Protein AF-A0A970E536-F1 (afdb_monomer)

Sequence (76 aa):
MDKFLKIQSCERCGARLDLRIMSKMNEDIICLNCFQEERNHPYYEAAAKKEAEEVAAGNYNYRGMFAGQKYPFGVV

Secondary structure (DSSP, 8-state):
--HHHH--B-TTT--B-SS-EE-SSSS-EE-HHHHHHHTTSTTHHHHHHHHHHHHHTT-TT---TTTTPPSSTT--

Foldseek 3Di:
DDPLVPDQAWPAPRHGPPDWDAALAFRTIHHVVVNVVSCVQPCNVVFNVVCVVCVVVVNPPDGHNQYPDDPPPPDD

pLDDT: mean 93.82, std 8.97, range [44.69, 98.44]

Structure (mmCIF, N/CA/C/O backbone):
data_AF-A0A970E536-F1
#
_entry.id   AF-A0A970E536-F1
#
loop_
_atom_site.group_PDB
_atom_site.id
_atom_site.type_symbol
_atom_site.label_atom_id
_atom_site.label_alt_id
_atom_site.label_comp_id
_atom_site.label_asym_id
_atom_site.label_entity_id
_atom_site.label_seq_id
_atom_site.pdbx_PDB_ins_code
_atom_site.Cartn_x
_atom_site.Cartn_y
_atom_site.Cartn_z
_atom_site.occupancy
_atom_site.B_iso_or_equiv
_atom_site.auth_seq_id
_atom_site.auth_comp_id
_atom_site.auth_asym_id
_atom_site.auth_atom_id
_atom_site.pdbx_PDB_model_num
ATOM 1 N N . MET A 1 1 ? -12.143 17.855 -3.815 1.00 58.84 1 MET A N 1
ATOM 2 C CA . MET A 1 1 ? -11.630 18.041 -2.441 1.00 58.84 1 MET A CA 1
ATOM 3 C C . MET A 1 1 ? -11.154 16.684 -1.964 1.00 58.84 1 MET A C 1
ATOM 5 O O . MET A 1 1 ? -11.990 15.801 -1.805 1.00 58.84 1 MET A O 1
ATOM 9 N N . ASP A 1 2 ? -9.840 16.504 -1.867 1.00 85.94 2 ASP A N 1
ATOM 10 C CA . ASP A 1 2 ? -9.182 15.203 -1.721 1.00 85.94 2 ASP A CA 1
ATOM 11 C C . ASP A 1 2 ? -9.640 14.402 -0.502 1.00 85.94 2 ASP A C 1
ATOM 13 O O . ASP A 1 2 ? -9.666 14.914 0.620 1.00 85.94 2 ASP A O 1
ATOM 17 N N . LYS A 1 3 ? -9.954 13.117 -0.726 1.00 89.44 3 LYS A N 1
ATOM 18 C CA . LYS A 1 3 ? -10.288 12.132 0.320 1.00 89.44 3 LYS A CA 1
ATOM 19 C C . LYS A 1 3 ? -9.223 12.127 1.419 1.00 89.44 3 LYS A C 1
ATOM 21 O O . LYS A 1 3 ? -9.565 12.154 2.601 1.00 89.44 3 LYS A O 1
ATOM 26 N N . PHE A 1 4 ? -7.953 12.211 1.014 1.00 89.69 4 PHE A N 1
ATOM 27 C CA . PHE A 1 4 ? -6.801 12.297 1.907 1.00 89.69 4 PHE A CA 1
ATOM 28 C C . PHE A 1 4 ? -6.913 13.428 2.928 1.00 89.69 4 PHE A C 1
ATOM 30 O O . PHE A 1 4 ? -6.525 13.246 4.071 1.00 89.69 4 PHE A O 1
ATOM 37 N N . LEU A 1 5 ? -7.463 14.589 2.566 1.00 90.44 5 LEU A N 1
ATOM 38 C CA . LEU A 1 5 ? -7.546 15.743 3.468 1.00 90.44 5 LEU A CA 1
ATOM 39 C C . LEU A 1 5 ? -8.765 15.712 4.399 1.00 90.44 5 LEU A C 1
ATOM 41 O O . LEU A 1 5 ? -8.785 16.440 5.387 1.00 90.44 5 LEU A O 1
ATOM 45 N N . LYS A 1 6 ? -9.782 14.901 4.086 1.00 93.62 6 LYS A N 1
ATOM 46 C CA . LYS A 1 6 ? -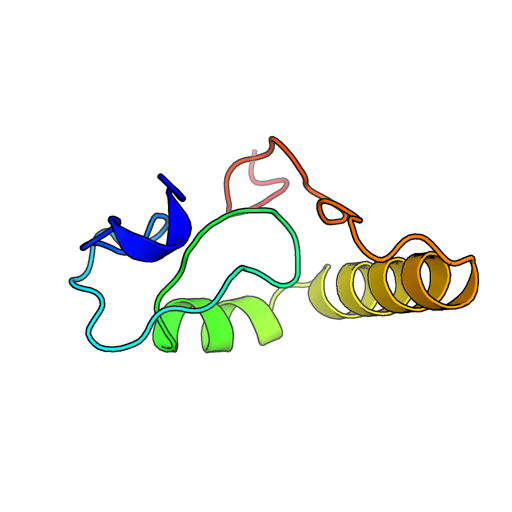11.061 14.875 4.813 1.00 93.62 6 LYS A CA 1
ATOM 47 C C . LYS A 1 6 ? -11.196 13.716 5.786 1.00 93.62 6 LYS A C 1
ATOM 49 O O . LYS A 1 6 ? -11.963 13.824 6.740 1.00 93.62 6 LYS A O 1
ATOM 54 N N . ILE A 1 7 ? -10.519 12.603 5.525 1.00 95.31 7 ILE A N 1
ATOM 55 C CA . ILE A 1 7 ? -10.693 11.400 6.327 1.00 95.31 7 ILE A CA 1
ATOM 56 C C . ILE A 1 7 ? -10.249 11.625 7.783 1.00 95.31 7 ILE A C 1
ATOM 58 O O . ILE A 1 7 ? -9.210 12.228 8.047 1.00 95.31 7 ILE A O 1
ATOM 62 N N . GLN A 1 8 ? -11.066 11.157 8.728 1.00 96.81 8 GLN A N 1
ATOM 63 C CA . GLN A 1 8 ? -10.845 11.304 10.176 1.00 96.81 8 GLN A CA 1
ATOM 64 C C . GLN A 1 8 ? -10.487 9.973 10.854 1.00 96.81 8 GLN A C 1
ATOM 66 O O . GLN A 1 8 ? -10.015 9.977 11.988 1.00 96.81 8 GLN A O 1
ATOM 71 N N . SER A 1 9 ? -10.708 8.847 10.170 1.00 98.00 9 SER A N 1
ATOM 72 C CA . SER A 1 9 ? -10.554 7.494 10.707 1.00 98.00 9 SER A CA 1
ATOM 73 C C . SER A 1 9 ? -9.745 6.622 9.755 1.00 98.00 9 SER A C 1
ATOM 75 O O . SER A 1 9 ? -9.892 6.726 8.543 1.00 98.00 9 SER A O 1
ATOM 77 N N . CYS A 1 10 ? -8.900 5.758 10.306 1.00 97.69 10 CYS A N 1
ATOM 78 C CA . CYS A 1 10 ? -8.090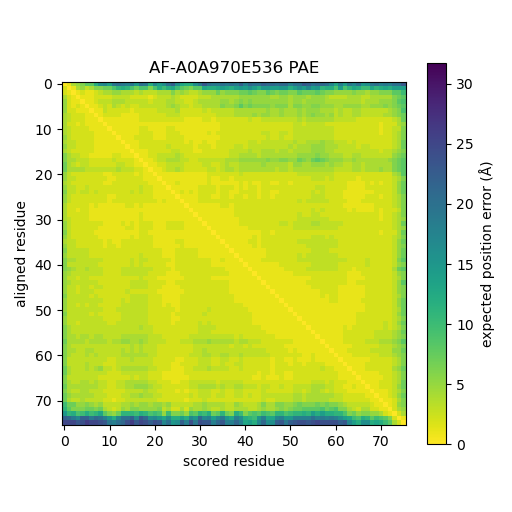 4.801 9.566 1.00 97.69 10 CYS A CA 1
ATOM 79 C C . CYS A 1 10 ? -8.986 3.845 8.775 1.00 97.69 10 CYS A C 1
ATOM 81 O O . CYS A 1 10 ? -9.899 3.247 9.343 1.00 97.69 10 CYS A O 1
ATOM 83 N N . GLU A 1 11 ? -8.694 3.643 7.490 1.00 96.88 11 GLU A N 1
ATOM 84 C CA . GLU A 1 11 ? -9.502 2.770 6.624 1.00 96.88 11 GLU A CA 1
ATOM 85 C C . GLU A 1 11 ? -9.362 1.279 6.952 1.00 96.88 11 GLU A C 1
ATOM 87 O O . GLU A 1 11 ? -10.197 0.479 6.536 1.00 96.88 11 GLU A O 1
ATOM 92 N N . ARG A 1 12 ? -8.340 0.908 7.735 1.00 96.12 12 ARG A N 1
ATOM 93 C CA . ARG A 1 12 ? -8.102 -0.475 8.172 1.00 96.12 12 ARG A CA 1
ATOM 94 C C . ARG A 1 12 ? -8.686 -0.763 9.546 1.00 96.12 12 ARG A C 1
ATOM 96 O O . ARG A 1 12 ? -9.533 -1.636 9.681 1.00 96.12 12 ARG A O 1
ATOM 103 N N . CYS A 1 13 ? -8.245 -0.030 10.567 1.00 96.75 13 CYS A N 1
ATOM 104 C CA . CYS A 1 13 ? -8.631 -0.308 11.954 1.00 96.75 13 CYS A CA 1
ATOM 105 C C . CYS A 1 13 ? -9.760 0.585 12.490 1.00 96.75 13 CYS A C 1
ATOM 107 O O . CYS A 1 13 ? -10.214 0.378 13.611 1.00 96.75 13 CYS A O 1
ATOM 109 N N . GLY A 1 14 ? -10.191 1.611 11.748 1.00 97.00 14 GLY A N 1
ATOM 110 C CA . GLY A 1 14 ? -11.232 2.552 12.179 1.00 97.00 14 GLY A CA 1
ATOM 111 C C . GLY A 1 14 ? -10.799 3.575 13.238 1.00 97.00 14 GLY A C 1
ATOM 112 O O . GLY A 1 14 ? -11.556 4.502 13.527 1.00 97.00 14 GLY A O 1
ATOM 113 N N . ALA A 1 15 ? -9.587 3.459 13.795 1.00 96.62 15 ALA A N 1
ATOM 114 C CA . ALA A 1 15 ? -9.071 4.394 14.793 1.00 96.62 15 ALA A CA 1
ATOM 115 C C . ALA A 1 15 ? -8.994 5.828 14.249 1.00 96.62 15 ALA A C 1
ATOM 117 O O . ALA A 1 15 ? -8.741 6.038 13.062 1.00 96.62 15 ALA A O 1
ATOM 118 N N . ARG A 1 16 ? -9.170 6.822 15.124 1.00 97.06 16 ARG A N 1
ATOM 119 C CA . ARG A 1 16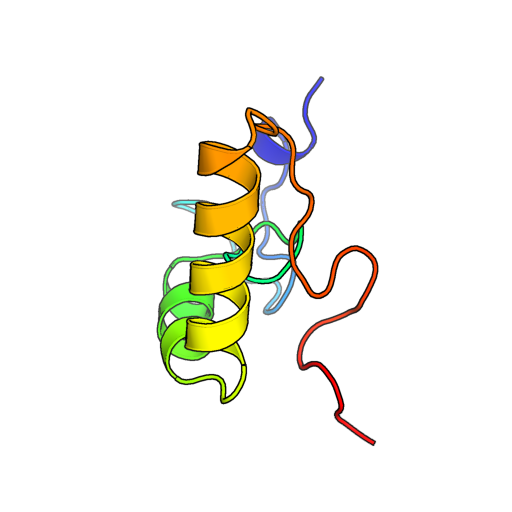 ? -9.027 8.240 14.769 1.00 97.06 16 ARG A CA 1
ATOM 120 C C . ARG A 1 16 ? -7.613 8.524 14.241 1.00 97.06 16 ARG A C 1
ATOM 122 O O . ARG A 1 16 ? -6.628 8.037 14.790 1.00 97.06 16 ARG A O 1
ATOM 129 N N . LEU A 1 17 ? -7.525 9.310 13.172 1.00 96.06 17 LEU A N 1
ATOM 130 C CA . LEU A 1 17 ? -6.266 9.723 12.557 1.00 96.06 17 LEU A CA 1
ATOM 131 C C . LEU A 1 17 ? -5.797 11.053 13.148 1.00 96.06 17 LEU A C 1
ATOM 133 O O . LEU A 1 17 ? -6.280 12.111 12.748 1.00 96.06 17 LEU A O 1
ATOM 137 N N . ASP A 1 18 ? -4.819 11.002 14.049 1.00 91.81 18 ASP A N 1
ATOM 138 C CA . ASP A 1 18 ? -4.058 12.197 14.448 1.00 91.81 18 ASP A CA 1
ATOM 139 C C . ASP A 1 18 ? -2.980 12.527 13.401 1.00 91.81 18 ASP A C 1
ATOM 141 O O . ASP A 1 18 ? -2.750 13.683 13.050 1.00 91.81 18 ASP A O 1
ATOM 145 N N . LEU A 1 19 ? -2.381 11.479 12.828 1.00 91.88 19 LEU A N 1
ATOM 146 C CA . LEU A 1 19 ? -1.522 11.507 11.648 1.00 91.88 19 LEU A CA 1
ATOM 147 C C . LEU A 1 19 ? -2.033 10.471 10.648 1.00 91.88 19 LEU A C 1
ATOM 149 O O . LEU A 1 19 ? -2.529 9.410 11.035 1.00 91.88 19 LEU A O 1
ATOM 153 N N . ARG A 1 20 ? -1.905 10.780 9.358 1.00 93.88 20 ARG A N 1
ATOM 154 C CA . ARG A 1 20 ? -2.386 9.933 8.265 1.00 93.88 20 ARG A CA 1
ATOM 155 C C . ARG A 1 20 ? -1.326 9.785 7.188 1.00 93.88 20 ARG A C 1
ATOM 157 O O . ARG A 1 20 ? -0.653 10.753 6.839 1.00 93.88 20 ARG A O 1
ATOM 164 N N . ILE A 1 21 ? -1.211 8.575 6.666 1.00 95.94 21 ILE A N 1
ATOM 165 C CA . ILE A 1 21 ? -0.314 8.202 5.575 1.00 95.94 21 ILE A CA 1
ATOM 166 C C . ILE A 1 21 ? -1.103 7.344 4.585 1.00 95.94 21 ILE A C 1
ATOM 168 O O . ILE A 1 21 ? -2.081 6.704 4.968 1.00 95.94 21 ILE A O 1
ATOM 172 N N . MET A 1 22 ? -0.718 7.361 3.314 1.00 95.62 22 MET A N 1
ATOM 173 C CA . MET A 1 22 ? -1.246 6.410 2.339 1.00 95.62 22 MET A CA 1
ATOM 174 C C . MET A 1 22 ? -0.446 5.108 2.427 1.00 95.62 22 MET A C 1
ATOM 176 O O . MET A 1 22 ? 0.773 5.145 2.587 1.00 95.62 22 MET A O 1
ATOM 180 N N . SER A 1 23 ? -1.128 3.971 2.361 1.00 97.00 23 SER A N 1
ATOM 181 C CA . SER A 1 23 ? -0.502 2.653 2.319 1.00 97.00 23 SER A CA 1
ATOM 182 C C . SER A 1 23 ? 0.579 2.573 1.239 1.00 97.00 23 SER A C 1
ATOM 184 O O . SER A 1 23 ? 0.442 3.139 0.158 1.00 97.00 23 SER A O 1
ATOM 186 N N . LYS A 1 24 ? 1.643 1.810 1.512 1.00 96.12 24 LYS A N 1
ATOM 187 C CA . LYS A 1 24 ? 2.666 1.487 0.507 1.00 96.12 24 LYS A CA 1
ATOM 188 C C . LYS A 1 24 ? 2.186 0.453 -0.520 1.00 96.12 24 LYS A C 1
ATOM 190 O O . LYS A 1 24 ? 2.802 0.261 -1.564 1.00 96.12 24 LYS A O 1
ATOM 195 N N . MET A 1 25 ? 1.123 -0.277 -0.194 1.00 96.62 25 MET A N 1
ATOM 196 C CA . MET A 1 25 ? 0.652 -1.435 -0.950 1.00 96.62 25 MET A CA 1
ATOM 197 C C . MET A 1 25 ? -0.623 -1.157 -1.756 1.00 96.62 25 MET A C 1
ATOM 199 O O . MET A 1 25 ? -0.834 -1.814 -2.777 1.00 96.62 25 MET A O 1
ATOM 203 N N . ASN A 1 26 ? -1.451 -0.197 -1.332 1.00 96.69 26 ASN A N 1
ATOM 204 C CA . ASN A 1 26 ? -2.676 0.238 -2.010 1.00 96.69 26 ASN A CA 1
ATOM 205 C C . ASN A 1 26 ? -2.999 1.721 -1.700 1.00 96.69 26 ASN A C 1
ATOM 207 O O . ASN A 1 26 ? -2.148 2.468 -1.236 1.00 96.69 26 ASN A O 1
ATOM 211 N N . GLU A 1 27 ? -4.238 2.156 -1.946 1.00 96.25 27 GLU A N 1
ATOM 212 C CA . GLU A 1 27 ? -4.688 3.548 -1.761 1.00 96.25 27 GLU A CA 1
ATOM 213 C C . GLU A 1 27 ? -5.349 3.810 -0.391 1.00 96.25 27 GLU A C 1
ATOM 215 O O . GLU A 1 27 ? -5.984 4.852 -0.202 1.00 96.25 27 GLU A O 1
ATOM 220 N N . ASP A 1 28 ? -5.243 2.877 0.563 1.00 97.19 28 ASP A N 1
ATOM 221 C CA . ASP A 1 28 ? -5.831 3.054 1.894 1.00 97.19 28 ASP A CA 1
ATOM 222 C C . ASP A 1 28 ? -5.126 4.185 2.648 1.00 97.19 28 ASP A C 1
ATOM 224 O O . ASP A 1 28 ? -3.896 4.248 2.709 1.00 97.19 28 ASP A O 1
ATOM 228 N N . ILE A 1 29 ? -5.902 5.035 3.314 1.00 97.38 29 ILE A N 1
ATOM 229 C CA . ILE A 1 29 ? -5.391 6.049 4.231 1.00 97.38 29 ILE A CA 1
ATOM 230 C C . ILE A 1 29 ? -5.396 5.470 5.643 1.00 97.38 29 ILE A C 1
ATOM 232 O O . ILE A 1 29 ? -6.442 5.176 6.230 1.00 97.38 29 ILE A O 1
ATOM 236 N N . ILE A 1 30 ? -4.203 5.296 6.195 1.00 97.94 30 ILE A N 1
ATOM 237 C CA . ILE A 1 30 ? -3.977 4.510 7.403 1.00 97.94 30 ILE A CA 1
ATOM 238 C C . ILE A 1 30 ? -3.300 5.327 8.500 1.00 97.94 30 ILE A C 1
ATOM 240 O O . ILE A 1 30 ? -2.672 6.362 8.258 1.00 97.94 30 ILE A O 1
ATOM 244 N N . CYS A 1 31 ? -3.447 4.853 9.735 1.00 97.75 31 CYS A N 1
ATOM 245 C CA . CYS A 1 31 ? -2.696 5.366 10.873 1.00 97.75 31 CYS A CA 1
ATOM 246 C C . CYS A 1 31 ? -1.269 4.792 10.888 1.00 97.75 31 CYS A C 1
ATOM 248 O O . CYS A 1 31 ? -0.971 3.792 10.230 1.00 97.75 31 CYS A O 1
ATOM 250 N N . LEU A 1 32 ? -0.390 5.389 11.698 1.00 96.50 32 LEU A N 1
ATOM 251 C CA . LEU A 1 32 ? 0.996 4.929 11.829 1.00 96.50 32 LEU A CA 1
ATOM 252 C C . LEU A 1 32 ? 1.108 3.496 12.370 1.00 96.50 32 LEU A C 1
ATOM 254 O O . LEU A 1 32 ? 2.017 2.780 11.966 1.00 96.50 32 LEU A O 1
ATOM 258 N N . ASN A 1 33 ? 0.181 3.052 13.225 1.00 96.75 33 ASN A N 1
ATOM 259 C CA . ASN A 1 33 ? 0.195 1.683 13.754 1.00 96.75 33 ASN A CA 1
ATOM 260 C C . ASN A 1 33 ? -0.049 0.657 12.640 1.00 96.75 33 ASN A C 1
ATOM 262 O O . ASN A 1 33 ? 0.755 -0.254 12.461 1.00 96.75 33 ASN A O 1
ATOM 266 N N . CYS A 1 34 ? -1.087 0.867 11.821 1.00 97.38 34 CYS A N 1
ATOM 267 C CA . CYS A 1 34 ? -1.351 0.017 10.661 1.00 97.38 34 CYS A CA 1
ATOM 268 C C . CYS A 1 34 ? -0.214 0.070 9.635 1.00 97.38 34 CYS A C 1
ATOM 270 O O . CYS A 1 34 ? 0.023 -0.925 8.962 1.00 97.38 34 CYS A O 1
ATOM 272 N N . PHE A 1 35 ? 0.505 1.192 9.515 1.00 96.50 35 PHE A N 1
ATOM 273 C CA . PHE A 1 35 ? 1.709 1.258 8.685 1.00 96.50 35 PHE A CA 1
ATOM 274 C C . PHE A 1 35 ? 2.867 0.419 9.256 1.00 96.50 35 PHE A C 1
ATOM 276 O O . PHE A 1 35 ? 3.572 -0.241 8.502 1.00 96.50 35 PHE A O 1
ATOM 283 N N . GLN A 1 36 ? 3.073 0.386 10.577 1.00 96.19 36 GLN A N 1
ATOM 284 C CA . GLN A 1 36 ? 4.097 -0.494 11.163 1.00 96.19 36 GLN A CA 1
ATOM 285 C C . GLN A 1 36 ? 3.749 -1.977 10.983 1.00 96.19 36 GLN A C 1
ATOM 287 O O . GLN A 1 36 ? 4.630 -2.771 10.666 1.00 96.19 36 GLN A O 1
ATOM 292 N N . GLU A 1 37 ? 2.475 -2.349 11.128 1.00 95.38 37 GLU A N 1
ATOM 293 C CA . GLU A 1 37 ? 1.995 -3.700 10.804 1.00 95.38 37 GLU A CA 1
ATOM 294 C C . GLU A 1 37 ? 2.204 -4.020 9.321 1.00 95.38 37 GLU A C 1
ATOM 296 O O . GLU A 1 37 ? 2.684 -5.098 8.973 1.00 95.38 37 GLU A O 1
ATOM 301 N N . GLU A 1 38 ? 1.913 -3.049 8.452 1.00 95.94 38 GLU A N 1
ATOM 302 C CA . GLU A 1 38 ? 2.081 -3.157 7.008 1.00 95.94 38 GLU A CA 1
ATOM 303 C C . GLU A 1 38 ? 3.514 -3.526 6.609 1.00 95.94 38 GLU A C 1
ATOM 305 O O . GLU A 1 38 ? 3.706 -4.347 5.714 1.00 95.94 38 GLU A O 1
ATOM 310 N N . ARG A 1 39 ? 4.520 -2.974 7.297 1.00 96.19 39 ARG A N 1
ATOM 311 C CA . ARG A 1 39 ? 5.940 -3.264 7.039 1.00 96.19 39 ARG A CA 1
ATOM 312 C C . ARG A 1 39 ? 6.331 -4.719 7.293 1.00 96.19 39 ARG A C 1
ATOM 314 O O . ARG A 1 39 ? 7.331 -5.164 6.742 1.00 96.19 39 ARG A O 1
ATOM 321 N N . ASN A 1 40 ? 5.558 -5.448 8.096 1.00 95.62 40 ASN A N 1
ATOM 322 C CA . ASN A 1 40 ? 5.770 -6.872 8.364 1.00 95.62 40 ASN A CA 1
ATOM 323 C C . ASN A 1 40 ? 4.988 -7.778 7.399 1.00 95.62 40 ASN A C 1
ATOM 325 O O . ASN A 1 40 ? 5.055 -9.002 7.509 1.00 95.62 40 ASN A O 1
ATOM 329 N N . HIS A 1 41 ? 4.216 -7.205 6.471 1.00 94.94 41 HIS A N 1
ATOM 330 C CA . HIS A 1 41 ? 3.417 -7.979 5.534 1.00 94.94 41 HIS A CA 1
ATOM 331 C C . HIS A 1 41 ? 4.306 -8.680 4.487 1.00 94.94 41 HIS A C 1
ATOM 333 O O . HIS A 1 41 ? 5.208 -8.037 3.945 1.00 94.94 41 HIS A O 1
ATOM 339 N N . PRO A 1 42 ? 4.023 -9.943 4.103 1.00 95.50 42 PRO A N 1
ATOM 340 C CA . PRO A 1 42 ? 4.867 -10.701 3.169 1.00 95.50 42 PRO A CA 1
ATOM 341 C C . PRO A 1 42 ? 5.093 -10.022 1.811 1.00 95.50 42 PRO A C 1
ATOM 343 O O . PRO A 1 42 ? 6.123 -10.217 1.175 1.00 95.50 42 PRO A O 1
ATOM 346 N N . TYR A 1 43 ? 4.131 -9.211 1.365 1.00 95.56 43 TYR A N 1
ATOM 347 C CA . TYR A 1 43 ? 4.199 -8.506 0.082 1.00 95.56 43 TYR A CA 1
ATOM 348 C C . TYR A 1 43 ? 4.719 -7.064 0.177 1.00 95.56 43 TYR A C 1
ATOM 350 O O . TYR A 1 43 ? 4.753 -6.374 -0.842 1.00 95.56 43 TYR A O 1
ATOM 358 N N . TYR A 1 44 ? 5.127 -6.592 1.361 1.00 96.38 44 TYR A N 1
ATOM 359 C CA . TYR A 1 44 ? 5.556 -5.203 1.550 1.00 96.38 44 TYR A CA 1
ATOM 360 C C . TYR A 1 44 ? 6.750 -4.835 0.661 1.00 96.38 44 TYR A C 1
ATOM 362 O O . TYR A 1 44 ? 6.706 -3.844 -0.068 1.00 96.38 44 TYR A O 1
ATOM 370 N N . GLU A 1 45 ? 7.803 -5.657 0.673 1.00 97.31 45 GLU A N 1
ATOM 371 C CA . GLU A 1 45 ? 9.007 -5.409 -0.130 1.00 97.31 45 GLU A CA 1
ATOM 372 C C . GLU A 1 45 ? 8.711 -5.447 -1.633 1.00 97.31 45 GLU A C 1
ATOM 374 O O . GLU A 1 45 ? 9.193 -4.599 -2.385 1.00 97.31 45 GLU A O 1
ATOM 379 N N . ALA A 1 46 ? 7.864 -6.385 -2.069 1.00 97.12 46 ALA A N 1
ATOM 380 C CA . ALA A 1 46 ? 7.446 -6.494 -3.462 1.00 97.12 46 ALA A CA 1
ATOM 381 C C . ALA A 1 46 ? 6.677 -5.246 -3.925 1.00 97.12 46 ALA A C 1
ATOM 383 O O . ALA A 1 46 ? 6.971 -4.700 -4.989 1.00 97.12 46 ALA A O 1
ATOM 384 N N . ALA A 1 47 ? 5.743 -4.751 -3.108 1.00 97.19 47 ALA A N 1
ATOM 385 C CA . ALA A 1 47 ? 4.997 -3.533 -3.406 1.00 97.19 47 ALA A CA 1
ATOM 386 C C . ALA A 1 47 ? 5.906 -2.295 -3.444 1.00 97.19 47 ALA A C 1
ATOM 388 O O . ALA A 1 47 ? 5.799 -1.485 -4.365 1.00 97.19 47 ALA A O 1
ATOM 389 N N . ALA A 1 48 ? 6.843 -2.177 -2.497 1.00 97.31 48 ALA A N 1
ATOM 390 C CA . ALA A 1 48 ? 7.795 -1.072 -2.455 1.00 97.31 48 ALA A CA 1
ATOM 391 C C . ALA A 1 48 ? 8.728 -1.060 -3.674 1.00 97.31 48 ALA A C 1
ATOM 393 O O . ALA A 1 48 ? 8.957 -0.001 -4.261 1.00 97.31 48 ALA A O 1
ATOM 394 N N . LYS A 1 49 ? 9.226 -2.232 -4.087 1.00 98.25 49 LYS A N 1
ATOM 395 C CA . LYS A 1 49 ? 10.026 -2.377 -5.306 1.00 98.25 49 LYS A CA 1
ATOM 396 C C . LYS A 1 49 ? 9.221 -1.977 -6.540 1.00 98.25 49 LYS A C 1
ATOM 398 O O . LYS A 1 49 ? 9.715 -1.214 -7.364 1.00 98.25 49 LYS A O 1
ATOM 403 N N . LYS A 1 50 ? 7.975 -2.446 -6.643 1.00 98.00 50 LYS A N 1
ATOM 404 C CA . LYS A 1 50 ? 7.110 -2.143 -7.783 1.00 98.00 50 LYS A CA 1
ATOM 405 C C . LYS A 1 50 ? 6.807 -0.646 -7.890 1.00 98.00 50 LYS A C 1
ATOM 407 O O . LYS A 1 50 ? 6.865 -0.103 -8.984 1.00 98.00 50 LYS A O 1
ATOM 412 N N . GLU A 1 51 ? 6.549 0.036 -6.774 1.00 97.69 51 GLU A N 1
ATOM 413 C CA . GLU A 1 51 ? 6.391 1.497 -6.777 1.00 97.69 51 GLU A CA 1
ATOM 414 C C . GLU A 1 51 ? 7.670 2.205 -7.254 1.00 97.69 51 GLU A C 1
ATOM 416 O O . GLU A 1 51 ? 7.596 3.110 -8.080 1.00 97.69 51 GLU A O 1
ATOM 421 N N . ALA A 1 52 ? 8.849 1.772 -6.794 1.00 98.12 52 ALA A N 1
ATOM 422 C CA . ALA A 1 52 ? 10.119 2.355 -7.225 1.00 98.12 52 ALA A CA 1
ATOM 423 C C . ALA A 1 52 ? 10.375 2.171 -8.734 1.00 98.12 52 ALA A C 1
ATOM 425 O O . ALA A 1 52 ? 10.863 3.094 -9.385 1.00 98.12 52 ALA A O 1
ATOM 426 N N . GLU A 1 53 ? 10.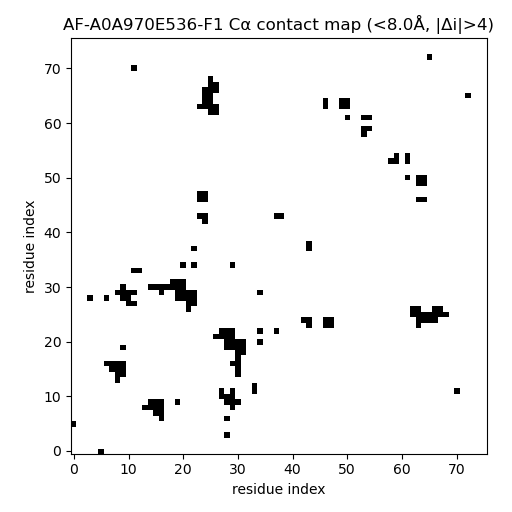017 1.013 -9.299 1.00 98.44 53 GLU A N 1
ATOM 427 C CA . GLU A 1 53 ? 10.078 0.756 -10.746 1.00 98.44 53 GLU A CA 1
ATOM 428 C C . GLU A 1 53 ? 9.157 1.701 -11.533 1.00 98.44 53 GLU A C 1
ATOM 430 O O . GLU A 1 53 ? 9.562 2.252 -12.555 1.00 98.44 53 GLU A O 1
ATOM 435 N N . GLU A 1 54 ? 7.936 1.929 -11.046 1.00 98.44 54 GLU A N 1
ATOM 436 C CA . GLU A 1 54 ? 6.964 2.828 -11.679 1.00 98.44 54 GLU A CA 1
ATOM 437 C C . GLU A 1 54 ? 7.434 4.287 -11.628 1.00 98.44 54 GLU A C 1
ATOM 439 O O . GLU A 1 54 ? 7.400 4.986 -12.641 1.00 98.44 54 GLU A O 1
ATOM 444 N N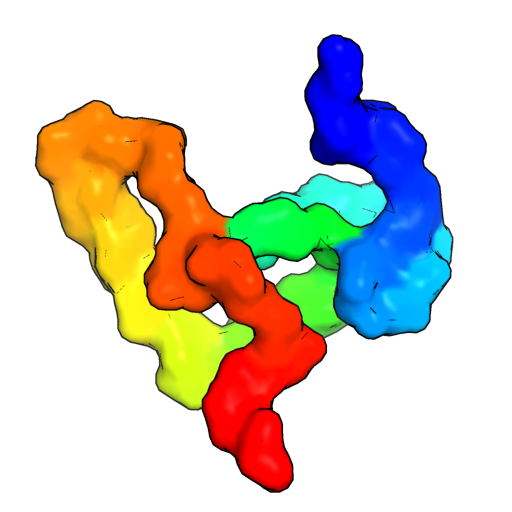 . VAL A 1 55 ? 7.974 4.727 -10.488 1.00 97.88 55 VAL A N 1
ATOM 445 C CA . VAL A 1 55 ? 8.586 6.057 -10.339 1.00 97.88 55 VAL A CA 1
ATOM 446 C C . VAL A 1 55 ? 9.778 6.224 -11.285 1.00 97.88 55 VAL A C 1
ATOM 448 O O . VAL A 1 55 ? 9.896 7.262 -11.938 1.00 97.88 55 VAL A O 1
ATOM 451 N N . ALA A 1 56 ? 10.639 5.210 -11.409 1.00 98.19 56 ALA A N 1
ATOM 452 C CA . ALA A 1 56 ? 11.768 5.229 -12.341 1.00 98.19 56 ALA A CA 1
ATOM 453 C C . ALA A 1 56 ? 11.318 5.287 -13.813 1.00 98.19 56 ALA A C 1
ATOM 455 O O . ALA A 1 56 ? 11.996 5.896 -14.638 1.00 98.19 56 ALA A O 1
ATOM 456 N N . ALA A 1 57 ? 10.158 4.708 -14.133 1.00 98.31 57 ALA A N 1
ATOM 457 C CA . ALA A 1 57 ? 9.525 4.788 -15.449 1.00 98.31 57 ALA A CA 1
ATOM 458 C C . ALA A 1 57 ? 8.756 6.107 -15.692 1.00 98.31 57 ALA A C 1
ATOM 460 O O . ALA A 1 57 ? 8.179 6.289 -16.764 1.00 98.31 57 ALA A O 1
ATOM 461 N N . GLY A 1 58 ? 8.739 7.033 -14.725 1.00 98.19 58 GLY A N 1
ATOM 462 C CA . GLY A 1 58 ? 8.047 8.324 -14.816 1.00 98.19 58 GLY A CA 1
ATOM 463 C C . GLY A 1 58 ? 6.572 8.292 -14.399 1.00 98.19 58 GLY A C 1
ATOM 464 O O . GLY A 1 58 ? 5.870 9.295 -14.542 1.00 98.19 58 GLY A O 1
ATOM 465 N N . ASN A 1 59 ? 6.083 7.171 -13.863 1.00 97.81 59 ASN A N 1
ATOM 466 C CA . ASN A 1 59 ? 4.738 7.056 -13.313 1.00 97.81 59 ASN A CA 1
ATOM 467 C C . ASN A 1 59 ? 4.716 7.419 -11.819 1.00 97.81 59 ASN A C 1
ATOM 469 O O . ASN A 1 59 ? 4.816 6.567 -10.939 1.00 97.81 59 ASN A O 1
ATOM 473 N N . TYR A 1 60 ? 4.518 8.705 -11.530 1.00 95.88 60 TYR A N 1
ATOM 474 C CA . TYR A 1 60 ? 4.402 9.220 -10.158 1.00 95.88 60 TYR A CA 1
ATOM 475 C C . TYR A 1 60 ? 3.004 9.049 -9.536 1.00 95.88 60 TYR A C 1
ATOM 477 O O . TYR A 1 60 ? 2.802 9.431 -8.388 1.00 95.88 60 TYR A O 1
ATOM 485 N N . ASN A 1 61 ? 2.039 8.488 -10.277 1.00 95.44 61 ASN A N 1
ATOM 486 C CA . ASN A 1 61 ? 0.657 8.261 -9.829 1.00 95.44 61 ASN A CA 1
ATOM 487 C C . ASN A 1 61 ? 0.314 6.764 -9.773 1.00 95.44 61 ASN A C 1
ATOM 489 O O . ASN A 1 61 ? -0.834 6.363 -9.986 1.00 95.44 61 ASN A O 1
ATOM 493 N N . TYR A 1 62 ? 1.312 5.916 -9.524 1.00 96.75 62 TYR A N 1
ATOM 494 C CA . TYR A 1 62 ? 1.093 4.490 -9.341 1.00 96.75 62 TYR A CA 1
ATOM 495 C C . TYR A 1 62 ? 0.199 4.230 -8.121 1.00 96.75 62 TYR A C 1
ATOM 497 O O . TYR A 1 62 ? 0.470 4.701 -7.021 1.00 96.75 62 TYR A O 1
ATOM 505 N N . ARG A 1 63 ? -0.874 3.458 -8.313 1.00 96.06 63 ARG A N 1
ATOM 506 C CA . ARG A 1 63 ? -1.929 3.246 -7.301 1.00 96.06 63 ARG A CA 1
ATOM 507 C C . ARG A 1 63 ? -1.599 2.151 -6.273 1.00 96.06 63 ARG A C 1
ATOM 509 O O . ARG A 1 63 ? -2.410 1.860 -5.399 1.00 96.06 63 ARG A O 1
ATOM 516 N N . GLY A 1 64 ? -0.429 1.524 -6.386 1.00 96.44 64 GLY A N 1
ATOM 517 C CA . GLY A 1 64 ? -0.008 0.412 -5.534 1.00 96.44 64 GLY A CA 1
ATOM 518 C C . GLY A 1 64 ? -0.291 -0.966 -6.140 1.00 96.44 64 GLY A C 1
ATOM 519 O O . GLY A 1 64 ? -1.154 -1.140 -7.000 1.00 96.44 64 GLY A O 1
ATOM 520 N N . MET A 1 65 ? 0.459 -1.969 -5.676 1.00 96.44 65 MET A N 1
ATOM 521 C CA . MET A 1 65 ? 0.397 -3.355 -6.168 1.00 96.44 65 MET A CA 1
ATOM 522 C C . MET A 1 65 ? -0.965 -4.023 -5.932 1.00 96.44 65 MET A C 1
ATOM 524 O O . MET A 1 65 ? -1.382 -4.869 -6.719 1.00 96.44 65 MET A O 1
ATOM 528 N N . PHE A 1 66 ? -1.666 -3.614 -4.877 1.00 96.56 66 PHE A N 1
ATOM 529 C CA . PHE A 1 66 ? -2.981 -4.120 -4.489 1.00 96.56 66 PHE A CA 1
ATOM 530 C C . PHE A 1 66 ? -4.064 -3.040 -4.616 1.00 96.56 66 PHE A C 1
ATOM 532 O O . PHE A 1 66 ? -5.038 -3.035 -3.862 1.00 96.56 66 PHE A O 1
ATOM 539 N N . ALA A 1 67 ? -3.903 -2.103 -5.559 1.00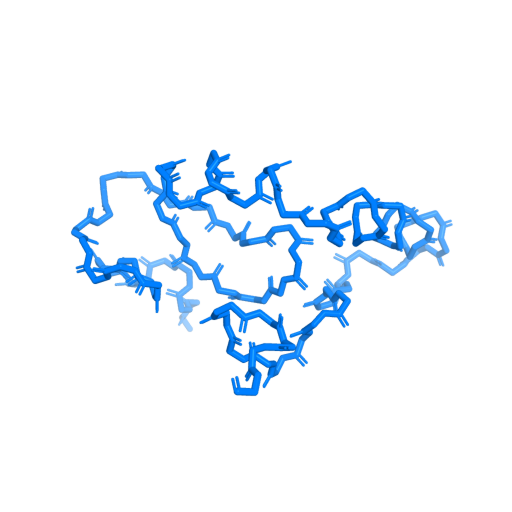 95.62 67 ALA A N 1
ATOM 540 C CA . ALA A 1 67 ? -4.910 -1.084 -5.847 1.00 95.62 67 ALA A CA 1
ATOM 541 C C . ALA A 1 67 ? -6.303 -1.717 -6.033 1.00 95.62 67 ALA A C 1
ATOM 543 O O . ALA A 1 67 ? -6.470 -2.689 -6.771 1.00 95.62 67 ALA A O 1
ATOM 544 N N . GLY A 1 68 ? -7.307 -1.172 -5.343 1.00 93.44 68 GLY A N 1
ATOM 545 C CA . GLY A 1 68 ? -8.681 -1.686 -5.366 1.00 93.44 68 GLY A CA 1
ATOM 546 C C . GLY A 1 68 ? -8.944 -2.945 -4.527 1.00 93.44 68 GLY A C 1
ATOM 547 O O . GLY A 1 68 ? -10.093 -3.376 -4.458 1.00 93.44 68 GLY A O 1
ATOM 548 N N . GLN A 1 69 ? -7.937 -3.522 -3.865 1.00 94.75 69 GLN A N 1
ATOM 549 C CA . GLN A 1 69 ? -8.117 -4.651 -2.948 1.00 94.75 69 GLN A CA 1
ATOM 550 C C . GLN A 1 69 ? -8.161 -4.177 -1.490 1.00 94.75 69 GLN A C 1
ATOM 552 O O . GLN A 1 69 ? -7.507 -3.198 -1.120 1.00 94.75 69 GLN A O 1
ATOM 557 N N . LYS A 1 70 ? -8.921 -4.894 -0.653 1.00 92.56 70 LYS A N 1
ATOM 558 C CA . LYS A 1 70 ? -8.987 -4.652 0.794 1.00 92.56 70 LYS A CA 1
ATOM 559 C C . LYS A 1 70 ? -7.872 -5.395 1.521 1.00 92.56 70 LYS A C 1
ATOM 561 O O . LYS A 1 70 ? -7.633 -6.569 1.257 1.00 92.56 70 LYS A O 1
ATOM 566 N N . TYR A 1 71 ? -7.239 -4.713 2.468 1.00 92.94 71 TYR A N 1
ATOM 567 C CA . TYR A 1 71 ? -6.317 -5.326 3.417 1.00 92.94 71 TYR A CA 1
ATOM 568 C C . TYR A 1 71 ? -7.080 -6.159 4.471 1.00 92.94 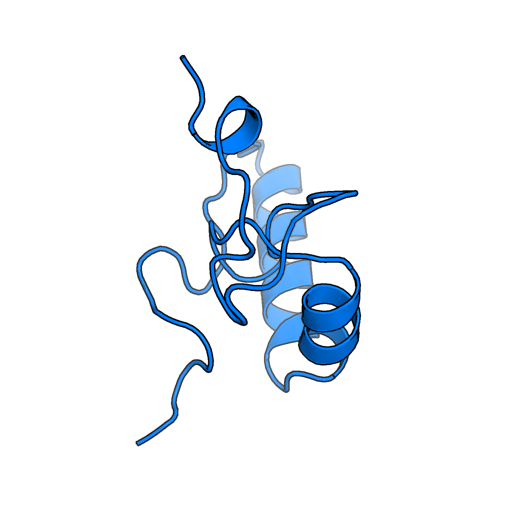71 TYR A C 1
ATOM 570 O O . TYR A 1 71 ? -8.152 -5.720 4.903 1.00 92.94 71 TYR A O 1
ATOM 578 N N . PRO A 1 72 ? -6.529 -7.287 4.960 1.00 91.38 72 PRO A N 1
ATOM 579 C CA . PRO A 1 72 ? -5.291 -7.945 4.521 1.00 91.38 72 PRO A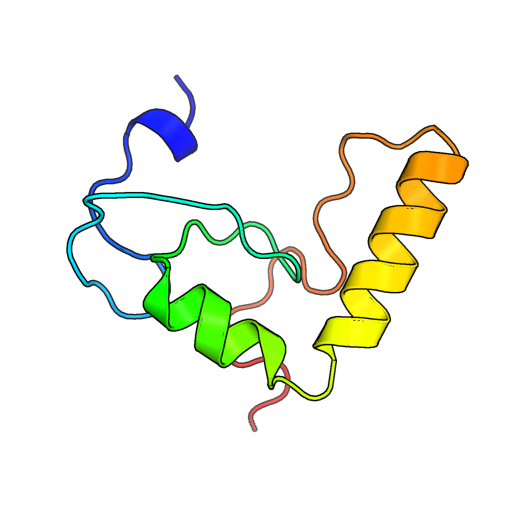 CA 1
ATOM 580 C C . PRO A 1 72 ? -5.447 -8.668 3.173 1.00 91.38 72 PRO A C 1
ATOM 582 O O . PRO A 1 72 ? -6.452 -9.328 2.918 1.00 91.38 72 PRO A O 1
ATOM 585 N N . PHE A 1 73 ? -4.450 -8.529 2.295 1.00 89.44 73 PHE A N 1
ATOM 586 C CA . PHE A 1 73 ? -4.504 -9.074 0.935 1.00 89.44 73 PHE A CA 1
ATOM 587 C C . PHE A 1 73 ? -4.310 -10.593 0.940 1.00 89.44 73 PHE A C 1
ATOM 589 O O . PHE A 1 73 ? -3.448 -11.105 1.650 1.00 89.44 73 PHE A O 1
ATOM 596 N N . GLY A 1 74 ? -5.072 -11.316 0.116 1.00 72.62 74 GLY A N 1
ATOM 597 C CA . GLY A 1 74 ? -4.898 -12.764 -0.049 1.00 72.62 74 GLY A CA 1
ATOM 598 C C . GLY A 1 74 ? -5.341 -13.611 1.148 1.00 72.62 74 GLY A C 1
ATOM 599 O O . GLY A 1 74 ? -4.992 -14.788 1.205 1.00 72.62 74 GLY A O 1
ATOM 600 N N . VAL A 1 75 ? -6.106 -13.044 2.086 1.00 57.56 75 VAL A N 1
ATOM 601 C CA . VAL A 1 75 ? -6.790 -13.838 3.112 1.00 57.56 75 VAL A CA 1
ATOM 602 C C . VAL A 1 75 ? -8.033 -14.461 2.483 1.00 57.56 75 VAL A C 1
ATOM 604 O O . VAL A 1 75 ? -8.953 -13.750 2.074 1.00 57.56 75 VAL A O 1
ATOM 607 N N . VAL A 1 76 ? -7.992 -15.788 2.359 1.00 44.69 76 VAL A N 1
ATOM 608 C CA . VAL A 1 76 ? -9.153 -16.659 2.133 1.00 44.69 76 VAL A CA 1
ATOM 609 C C . VAL A 1 76 ? -9.793 -16.960 3.480 1.00 44.69 76 VAL A C 1
ATOM 611 O O . VAL A 1 76 ? -9.020 -17.202 4.435 1.00 44.69 76 VAL A O 1
#

Radius of gyration: 12.6 Å; Cα contacts (8 Å, |Δi|>4): 90; chains: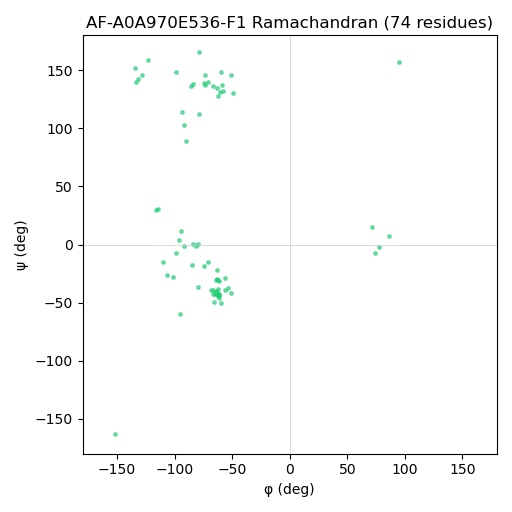 1; bounding box: 23×35×30 Å

Solvent-accessible surface area (backbone atoms only — not comparable to full-atom values): 4666 Å² total; per-residue (Å²): 133,61,65,84,80,67,64,54,45,15,70,81,81,59,48,75,44,91,54,78,45,68,43,70,40,24,75,47,47,29,31,68,67,60,50,59,56,44,68,72,39,93,57,38,66,59,20,49,51,51,52,51,54,35,45,74,72,69,41,85,79,70,55,41,79,40,49,95,58,67,84,74,75,90,73,126

Mean predicted aligned error: 3.21 Å